Protein AF-A0A2V5QZP2-F1 (afdb_monomer_lite)

Sequence (85 aa):
TRLASTDPIVKDQTVARVEEIEPHPEIMEARRRVNFDYGKFDYVIHDGKPILLDANKTTGADRIRTPELNARRRRRANGIYSYFT

Foldseek 3Di:
DDFDFPDPDDDLVRGPDDDDDDDDVVVVVVCVVVVPPADDWDWDQDPNDIDTDDTDRDLDDRPDDDPVNVVVSVVVVVVVVVVVD

Radius of gyration: 15.19 Å; chains: 1; bounding box: 37×29×35 Å

Structure (mmCIF, N/CA/C/O backbone):
data_AF-A0A2V5QZP2-F1
#
_entry.id   AF-A0A2V5QZP2-F1
#
loop_
_atom_site.group_PDB
_atom_site.id
_atom_site.type_symbol
_atom_site.label_atom_id
_atom_site.label_alt_id
_atom_site.label_comp_id
_atom_site.label_asym_id
_atom_site.label_entity_id
_atom_site.label_seq_id
_atom_site.pdbx_PDB_ins_code
_atom_site.Cartn_x
_atom_site.Cartn_y
_atom_site.Cartn_z
_atom_site.occupancy
_atom_site.B_iso_or_equiv
_atom_site.auth_seq_id
_atom_site.auth_comp_id
_atom_site.auth_asym_id
_atom_site.auth_atom_id
_atom_site.pdbx_PDB_model_num
ATOM 1 N N . THR A 1 1 ? 1.650 0.659 7.864 1.00 83.12 1 THR A N 1
ATOM 2 C CA . THR A 1 1 ? 1.181 1.729 8.767 1.00 83.12 1 THR A CA 1
ATOM 3 C C . THR A 1 1 ? -0.319 1.676 8.898 1.00 83.12 1 THR A C 1
ATOM 5 O O . THR A 1 1 ? -0.995 1.544 7.885 1.00 83.12 1 THR A O 1
ATOM 8 N N . ARG A 1 2 ? -0.830 1.783 10.121 1.00 88.94 2 ARG A N 1
ATOM 9 C CA . ARG A 1 2 ? -2.243 1.959 10.439 1.00 88.94 2 ARG A CA 1
ATOM 10 C C . ARG A 1 2 ? -2.494 3.432 10.736 1.00 88.94 2 ARG A C 1
ATOM 12 O O . ARG A 1 2 ? -1.753 4.041 11.507 1.00 88.94 2 ARG A O 1
ATOM 19 N N . LEU A 1 3 ? -3.523 3.987 10.108 1.00 91.50 3 LEU A N 1
ATOM 20 C CA . LEU A 1 3 ? -3.981 5.355 10.327 1.00 91.50 3 LEU A CA 1
ATOM 21 C C . LEU A 1 3 ? -5.283 5.302 11.124 1.00 91.50 3 LEU A C 1
ATOM 23 O O . LEU A 1 3 ? -6.144 4.477 10.824 1.00 91.50 3 LEU A O 1
ATOM 27 N N . ALA A 1 4 ? -5.422 6.165 12.125 1.00 94.12 4 ALA A N 1
ATOM 28 C CA . ALA A 1 4 ? -6.660 6.318 12.881 1.00 94.12 4 ALA A CA 1
ATOM 29 C C . ALA A 1 4 ? -7.134 7.774 12.849 1.00 94.12 4 ALA A C 1
ATOM 31 O O . ALA A 1 4 ? -6.320 8.700 12.809 1.00 94.12 4 ALA A O 1
ATOM 32 N N . SER A 1 5 ? -8.451 7.956 12.885 1.00 96.50 5 SER A N 1
ATOM 33 C CA . SER A 1 5 ? -9.135 9.248 12.929 1.00 96.50 5 SER A CA 1
ATOM 34 C C . SER A 1 5 ? -10.261 9.197 13.960 1.00 96.50 5 SER A C 1
ATOM 36 O O . SER A 1 5 ? -10.740 8.115 14.298 1.00 96.50 5 SER A O 1
ATOM 38 N N . THR A 1 6 ? -10.675 10.361 14.454 1.00 9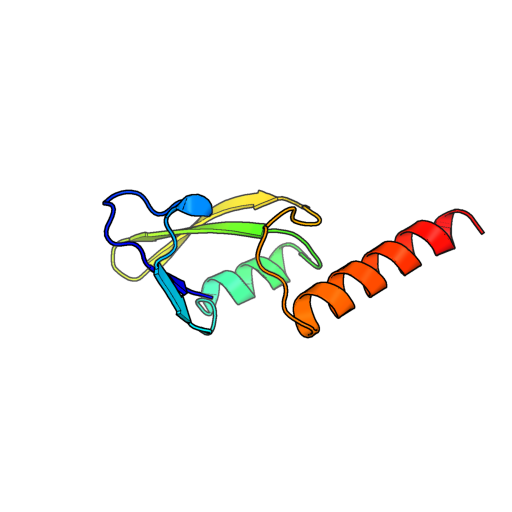6.06 6 THR A N 1
ATOM 39 C CA . THR A 1 6 ? -1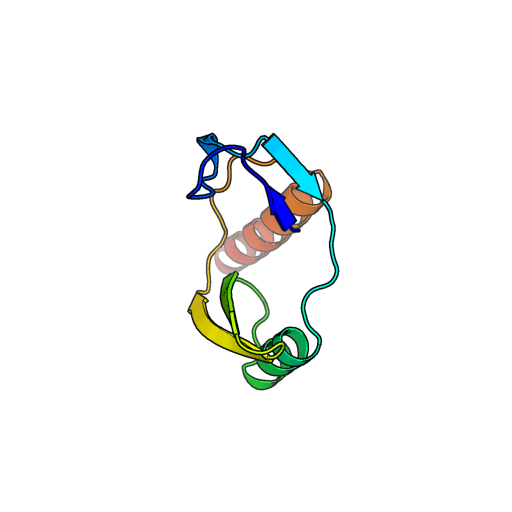1.934 10.520 15.196 1.00 96.06 6 THR A CA 1
ATOM 40 C C . THR A 1 6 ? -13.150 10.514 14.273 1.00 96.06 6 THR A C 1
ATOM 42 O O . THR A 1 6 ? -14.269 10.316 14.740 1.00 96.06 6 THR A O 1
ATOM 45 N N . ASP A 1 7 ? -12.934 10.716 12.973 1.00 96.62 7 ASP A N 1
ATOM 46 C CA . ASP A 1 7 ? -13.989 10.731 11.972 1.00 96.62 7 ASP A CA 1
ATOM 47 C C . ASP A 1 7 ? -14.293 9.298 11.498 1.00 96.62 7 ASP A C 1
ATOM 49 O O . ASP A 1 7 ? -13.370 8.487 11.368 1.00 96.62 7 ASP A O 1
ATOM 53 N N . PRO A 1 8 ? -15.555 8.973 11.146 1.00 94.81 8 PRO A N 1
ATOM 54 C CA . PRO A 1 8 ? -15.921 7.641 10.651 1.00 94.81 8 PRO A CA 1
ATOM 55 C C . PRO A 1 8 ? -15.202 7.222 9.360 1.00 94.81 8 PRO A C 1
ATOM 57 O O . PRO A 1 8 ? -15.096 6.033 9.068 1.00 94.81 8 PRO A O 1
ATOM 60 N N . ILE A 1 9 ? -14.724 8.190 8.570 1.00 93.38 9 ILE A N 1
ATOM 61 C CA . ILE A 1 9 ? -13.983 7.955 7.328 1.00 93.38 9 ILE A CA 1
ATOM 62 C C . ILE A 1 9 ? -12.583 8.540 7.487 1.00 93.38 9 ILE A C 1
ATOM 64 O O . ILE A 1 9 ? -12.400 9.758 7.529 1.00 93.38 9 ILE A O 1
ATOM 68 N N . VAL A 1 10 ? -11.582 7.662 7.522 1.00 91.88 10 VAL A N 1
ATOM 69 C CA . VAL A 1 10 ? -10.178 8.065 7.620 1.00 91.88 10 VAL A CA 1
ATOM 70 C C . VAL A 1 10 ? -9.722 8.656 6.284 1.00 91.88 10 VAL A C 1
ATOM 72 O O . VAL A 1 10 ? -9.719 7.976 5.258 1.00 91.88 10 VAL A O 1
ATOM 75 N N . LYS A 1 11 ? -9.314 9.927 6.298 1.00 90.31 11 LYS A N 1
ATOM 76 C CA . LYS A 1 11 ? -8.691 10.633 5.169 1.00 90.31 11 LYS A CA 1
ATOM 77 C C . LYS A 1 11 ? -7.344 11.191 5.609 1.00 90.31 11 LYS A C 1
ATOM 79 O O . LYS A 1 11 ? -7.133 11.406 6.796 1.00 90.31 11 LYS A O 1
ATOM 84 N N . ASP A 1 12 ? -6.455 11.492 4.660 1.00 85.81 12 ASP A N 1
ATOM 85 C CA . ASP A 1 12 ? -5.120 12.046 4.961 1.00 85.81 12 ASP A CA 1
ATOM 86 C C . ASP A 1 12 ? -5.207 13.317 5.830 1.00 85.81 12 ASP A C 1
ATOM 88 O O . ASP A 1 12 ? -4.414 13.506 6.745 1.00 85.81 12 ASP A O 1
ATOM 92 N N . GLN A 1 13 ? -6.227 14.160 5.610 1.00 88.94 13 GLN A N 1
ATOM 93 C CA . GLN A 1 13 ? -6.439 15.376 6.406 1.00 88.94 13 GLN A CA 1
ATOM 94 C C . GLN A 1 13 ? -6.963 15.125 7.826 1.00 88.94 13 GLN A C 1
ATOM 96 O O . GLN A 1 13 ? -6.854 16.015 8.663 1.00 88.94 13 GLN A O 1
ATOM 101 N N . THR A 1 14 ? -7.562 13.962 8.088 1.00 92.94 14 THR A N 1
ATOM 102 C CA . THR A 1 14 ? -8.242 13.656 9.358 1.00 92.94 14 THR A CA 1
ATOM 103 C C . THR A 1 14 ? -7.449 12.675 10.222 1.00 92.94 14 THR A C 1
ATOM 105 O O . THR A 1 14 ? -7.918 12.268 11.286 1.00 92.94 14 THR A O 1
ATOM 108 N N . VAL A 1 15 ? -6.245 12.282 9.791 1.00 92.75 15 VAL A N 1
ATOM 109 C CA . VAL A 1 15 ? -5.365 11.389 10.551 1.00 92.75 15 VAL A CA 1
ATOM 110 C C . VAL A 1 15 ? -5.003 12.025 11.893 1.00 92.75 15 VAL A C 1
ATOM 112 O O . VAL A 1 15 ? -4.319 13.043 11.950 1.00 92.75 15 VAL A O 1
ATOM 115 N N . ALA A 1 16 ? -5.419 11.371 12.976 1.00 93.94 16 ALA A N 1
ATOM 116 C CA . ALA A 1 16 ? -5.111 11.752 14.352 1.00 93.94 16 ALA A CA 1
ATOM 117 C C . ALA A 1 16 ? -3.968 10.910 14.948 1.00 93.94 16 ALA A C 1
ATOM 119 O O . ALA A 1 16 ? -3.269 11.361 15.853 1.00 93.94 16 ALA A O 1
ATOM 120 N N . ARG A 1 17 ? -3.756 9.682 14.448 1.00 92.44 17 ARG A N 1
ATOM 121 C CA . ARG A 1 17 ? -2.667 8.797 14.890 1.00 92.44 17 ARG A CA 1
ATOM 122 C C . ARG A 1 17 ? -2.132 7.943 13.747 1.00 92.44 17 ARG A C 1
ATOM 124 O O . ARG A 1 17 ? -2.888 7.452 12.909 1.00 92.44 17 ARG A O 1
ATOM 131 N N . VAL A 1 18 ? -0.820 7.735 13.775 1.00 90.06 18 VAL A N 1
ATOM 132 C CA . VAL A 1 18 ? -0.063 6.914 12.830 1.00 90.06 18 VAL A CA 1
ATOM 133 C C . VAL A 1 18 ? 0.712 5.869 13.623 1.00 90.06 18 VAL A C 1
ATOM 135 O O . VAL A 1 18 ? 1.419 6.213 14.565 1.00 90.06 18 VAL A O 1
ATOM 138 N N . GLU A 1 19 ? 0.574 4.600 13.256 1.00 91.69 19 GLU A N 1
ATOM 139 C CA . GLU A 1 19 ? 1.295 3.493 13.888 1.00 91.69 19 GLU A CA 1
ATOM 140 C C . GLU A 1 19 ? 1.919 2.595 12.827 1.00 91.69 19 GLU A C 1
ATOM 142 O O . GLU A 1 19 ? 1.271 2.225 11.843 1.00 91.69 19 GLU A O 1
ATOM 147 N N . GLU A 1 20 ? 3.186 2.241 13.005 1.00 87.44 20 GLU A N 1
ATOM 148 C CA . GLU A 1 20 ? 3.821 1.251 12.149 1.00 87.44 20 GLU A CA 1
ATOM 149 C C . GLU A 1 20 ? 3.310 -0.144 12.511 1.00 87.44 20 GLU A C 1
ATOM 151 O O . GLU A 1 20 ? 3.249 -0.517 13.677 1.00 87.44 20 GLU A O 1
ATOM 156 N N . ILE A 1 21 ? 2.878 -0.884 11.494 1.00 90.38 21 ILE A N 1
ATOM 157 C CA . ILE A 1 21 ? 2.349 -2.236 11.647 1.00 90.38 21 ILE A CA 1
ATOM 158 C C . ILE A 1 21 ? 2.874 -3.088 10.505 1.00 90.38 21 ILE A C 1
ATOM 160 O O . ILE A 1 21 ? 3.051 -2.582 9.386 1.00 90.38 21 ILE A O 1
ATOM 164 N N . GLU A 1 22 ? 3.034 -4.375 10.779 1.00 91.88 22 GLU A N 1
ATOM 165 C CA . GLU A 1 22 ? 3.312 -5.361 9.746 1.00 91.88 22 GLU A CA 1
ATOM 166 C C . GLU A 1 22 ? 2.069 -5.588 8.868 1.00 91.88 22 GLU A C 1
ATOM 168 O O . GLU A 1 22 ? 0.954 -5.706 9.391 1.00 91.88 22 GLU A O 1
ATOM 173 N N . PRO A 1 23 ? 2.214 -5.629 7.530 1.00 91.25 23 PRO A N 1
ATOM 174 C CA . PRO A 1 23 ? 1.125 -6.011 6.637 1.00 91.25 23 PRO A CA 1
ATOM 175 C C . PRO A 1 23 ? 0.688 -7.465 6.853 1.00 91.25 23 PRO A C 1
ATOM 177 O O . PRO A 1 23 ? 1.480 -8.312 7.264 1.00 91.25 23 PRO A O 1
ATOM 180 N N . HIS A 1 24 ? -0.557 -7.786 6.492 1.00 94.69 24 HIS A N 1
ATOM 181 C CA . HIS A 1 24 ? -1.055 -9.160 6.578 1.00 94.69 24 HIS A CA 1
ATOM 182 C C . HIS A 1 24 ? -0.191 -10.132 5.735 1.00 94.69 24 HIS A C 1
ATOM 184 O O . HIS A 1 24 ? 0.118 -9.808 4.581 1.00 94.69 24 HIS A O 1
ATOM 190 N N . PRO A 1 25 ? 0.169 -11.334 6.235 1.00 96.44 25 PRO A N 1
ATOM 191 C CA . PRO A 1 25 ? 1.053 -12.268 5.525 1.00 96.44 25 PRO A CA 1
ATOM 192 C C . PRO A 1 25 ? 0.599 -12.623 4.101 1.00 96.44 25 PRO A C 1
ATOM 194 O O . PRO A 1 25 ? 1.411 -12.613 3.176 1.00 96.44 25 PRO A O 1
ATOM 197 N N . GLU A 1 26 ? -0.699 -12.857 3.894 1.00 97.50 26 GLU A N 1
ATOM 198 C CA . GLU A 1 26 ? -1.262 -13.146 2.562 1.00 97.50 26 GLU A CA 1
ATOM 199 C C . GLU A 1 26 ? -1.151 -11.962 1.582 1.00 97.50 26 GLU A C 1
ATOM 201 O O . GLU A 1 26 ? -0.978 -12.163 0.382 1.00 97.50 26 GLU A O 1
ATOM 206 N N . ILE A 1 27 ? -1.168 -10.713 2.066 1.00 96.88 27 ILE A N 1
ATOM 207 C CA . ILE A 1 27 ? -0.913 -9.536 1.218 1.00 96.88 27 ILE A CA 1
ATOM 208 C C . ILE A 1 27 ? 0.553 -9.511 0.776 1.00 96.88 27 ILE A C 1
ATOM 210 O O . ILE A 1 27 ? 0.863 -9.200 -0.378 1.00 96.88 27 ILE A O 1
ATOM 214 N N . MET A 1 28 ? 1.467 -9.907 1.664 1.00 96.19 28 MET A N 1
ATOM 215 C CA . MET A 1 28 ? 2.884 -10.052 1.325 1.00 96.19 28 MET A CA 1
ATOM 216 C C . MET A 1 28 ? 3.126 -11.196 0.336 1.00 96.19 28 MET A C 1
ATOM 218 O O . MET A 1 28 ? 4.015 -11.098 -0.511 1.00 96.19 28 MET A O 1
ATOM 222 N N . GLU A 1 29 ? 2.332 -12.263 0.402 1.00 97.00 29 GLU A N 1
ATOM 223 C CA . GLU A 1 29 ? 2.339 -13.331 -0.595 1.00 97.00 29 GLU A CA 1
ATOM 224 C C . GLU A 1 29 ? 1.799 -12.864 -1.947 1.00 97.00 29 GLU A C 1
ATOM 226 O O . GLU A 1 29 ? 2.469 -13.057 -2.965 1.00 97.00 29 GLU A O 1
ATOM 231 N N . ALA A 1 30 ? 0.659 -12.170 -1.965 1.00 96.50 30 ALA A N 1
ATOM 232 C CA . ALA A 1 30 ? 0.097 -11.589 -3.180 1.00 96.50 30 ALA A CA 1
ATOM 233 C C . ALA A 1 30 ? 1.111 -10.670 -3.878 1.00 96.50 30 ALA A C 1
ATOM 235 O O . ALA A 1 30 ? 1.311 -10.790 -5.088 1.00 96.50 30 ALA A O 1
ATOM 236 N N . ARG A 1 31 ? 1.825 -9.831 -3.113 1.00 96.44 31 ARG A N 1
ATOM 237 C CA . ARG A 1 31 ? 2.907 -8.977 -3.623 1.00 96.44 31 ARG A CA 1
ATOM 238 C C . ARG A 1 31 ? 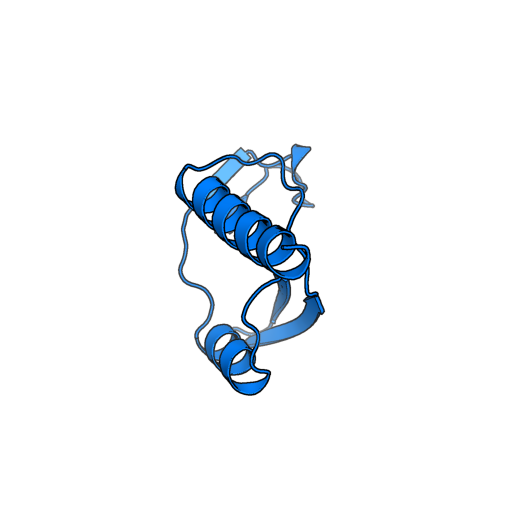3.987 -9.781 -4.353 1.00 96.44 31 ARG A C 1
ATOM 240 O O . ARG A 1 31 ? 4.416 -9.370 -5.430 1.00 96.44 31 ARG A O 1
ATOM 247 N N . ARG A 1 32 ? 4.436 -10.906 -3.781 1.00 96.62 32 ARG A N 1
ATOM 248 C CA . ARG A 1 32 ? 5.439 -11.786 -4.413 1.00 96.62 32 ARG A CA 1
ATOM 249 C C . ARG A 1 32 ? 4.888 -12.428 -5.682 1.00 96.62 32 ARG A C 1
ATOM 251 O O . ARG A 1 32 ? 5.555 -12.397 -6.710 1.00 96.62 32 ARG A O 1
ATOM 258 N N . ARG A 1 33 ? 3.662 -12.953 -5.623 1.00 96.44 33 ARG A N 1
ATOM 259 C CA . ARG A 1 33 ? 3.004 -13.646 -6.739 1.00 96.44 33 ARG A CA 1
ATOM 260 C C . ARG A 1 33 ? 2.852 -12.763 -7.976 1.00 96.44 33 ARG A C 1
ATOM 262 O O . ARG A 1 33 ? 3.041 -13.245 -9.085 1.00 96.44 33 ARG A O 1
ATOM 269 N N . VAL A 1 34 ? 2.531 -11.483 -7.793 1.00 94.31 34 VAL A N 1
ATOM 270 C CA . VAL A 1 34 ? 2.363 -10.528 -8.904 1.00 94.31 34 VAL A CA 1
ATOM 271 C C .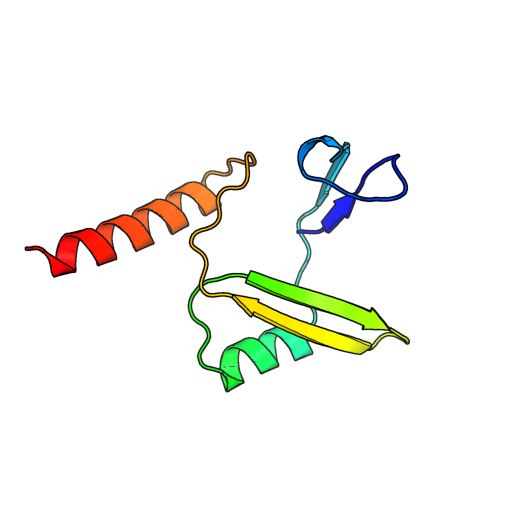 VAL A 1 34 ? 3.633 -9.726 -9.222 1.00 94.31 34 VAL A C 1
ATOM 273 O O . VAL A 1 34 ? 3.569 -8.751 -9.965 1.00 94.31 34 VAL A O 1
ATOM 276 N N . ASN A 1 35 ? 4.783 -10.118 -8.657 1.00 94.00 35 ASN A N 1
ATOM 277 C CA . ASN A 1 35 ? 6.074 -9.440 -8.804 1.00 94.00 35 ASN A CA 1
ATOM 278 C C . ASN A 1 35 ? 5.983 -7.911 -8.613 1.00 94.00 35 ASN A C 1
ATOM 280 O O . ASN A 1 35 ? 6.424 -7.119 -9.448 1.00 94.00 35 ASN A O 1
ATOM 284 N N . PHE A 1 36 ? 5.344 -7.496 -7.517 1.00 93.62 36 PHE A N 1
ATOM 285 C CA . PHE A 1 36 ? 5.034 -6.095 -7.264 1.00 93.62 36 PHE A CA 1
ATOM 286 C C . PHE A 1 36 ? 6.117 -5.430 -6.407 1.00 93.62 36 PHE A C 1
ATOM 288 O O . PHE A 1 36 ? 6.213 -5.597 -5.184 1.00 93.62 36 PHE A O 1
ATOM 295 N N . ASP A 1 37 ? 6.971 -4.672 -7.077 1.00 89.38 37 ASP A N 1
ATOM 296 C CA . ASP A 1 37 ? 8.168 -4.031 -6.543 1.00 89.38 37 ASP A CA 1
ATOM 297 C C . ASP A 1 37 ? 7.896 -2.627 -5.976 1.00 89.38 37 ASP A C 1
ATOM 299 O O . ASP A 1 37 ? 8.521 -2.225 -4.987 1.00 89.38 37 ASP A O 1
ATOM 303 N N . TYR A 1 38 ? 6.925 -1.901 -6.536 1.00 87.56 38 TYR A N 1
ATOM 304 C CA . TYR A 1 38 ? 6.468 -0.609 -6.032 1.00 87.56 38 TYR A CA 1
ATOM 305 C C . TYR A 1 38 ? 4.979 -0.358 -6.281 1.00 87.56 38 TYR A C 1
ATOM 307 O O . TYR A 1 38 ? 4.416 -0.797 -7.276 1.00 87.56 38 TYR A O 1
ATOM 315 N N . GLY A 1 39 ? 4.367 0.436 -5.400 1.00 89.44 39 GLY A N 1
ATOM 316 C CA . GLY A 1 39 ? 2.989 0.892 -5.543 1.00 89.44 39 GLY A CA 1
ATOM 317 C C . GLY A 1 39 ? 2.213 0.822 -4.236 1.00 89.44 39 GLY A C 1
ATOM 318 O O . GLY A 1 39 ? 2.813 0.842 -3.156 1.00 89.44 39 GLY A O 1
ATOM 319 N N . LYS A 1 40 ? 0.889 0.736 -4.355 1.00 90.81 40 LYS A N 1
ATOM 320 C CA . LYS A 1 40 ? -0.064 0.575 -3.255 1.00 90.81 40 LYS A CA 1
ATOM 321 C C . LYS A 1 40 ? -1.016 -0.576 -3.568 1.00 90.81 40 LYS A C 1
ATOM 323 O O . LYS A 1 40 ? -1.412 -0.744 -4.718 1.00 90.81 40 LYS A O 1
ATOM 328 N N . PHE A 1 41 ? -1.337 -1.356 -2.542 1.00 94.88 41 PHE A N 1
ATOM 329 C CA . PHE A 1 41 ? -2.395 -2.360 -2.572 1.00 94.88 41 PHE A CA 1
ATOM 330 C C . PHE A 1 41 ? -3.530 -1.855 -1.700 1.00 94.88 41 PHE A C 1
ATOM 332 O O . PHE A 1 41 ? -3.305 -1.575 -0.520 1.00 94.88 41 PHE A O 1
ATOM 339 N N . ASP A 1 42 ? -4.721 -1.791 -2.273 1.00 93.12 42 ASP A N 1
ATOM 340 C CA . ASP A 1 42 ? -5.929 -1.421 -1.557 1.00 93.12 42 ASP A CA 1
ATOM 341 C C . ASP A 1 42 ? -6.688 -2.706 -1.238 1.00 93.12 42 ASP A C 1
ATOM 343 O O . ASP A 1 42 ? -7.032 -3.490 -2.124 1.00 93.12 42 ASP A O 1
ATOM 347 N N . TYR A 1 43 ? -6.879 -2.976 0.050 1.00 95.75 43 TYR A N 1
ATOM 348 C CA . TYR A 1 43 ? -7.492 -4.207 0.534 1.00 95.75 43 TYR A CA 1
ATOM 349 C C . TYR A 1 43 ? -8.282 -3.950 1.815 1.00 95.75 43 TYR A C 1
ATOM 351 O O . TYR A 1 43 ? -8.025 -2.986 2.540 1.00 95.75 43 TYR A O 1
ATOM 359 N N . VAL A 1 44 ? -9.230 -4.837 2.104 1.00 95.38 44 VAL A N 1
ATOM 360 C CA . VAL A 1 44 ? -10.010 -4.837 3.350 1.00 95.38 44 VAL A CA 1
ATOM 361 C C . VAL A 1 44 ? -9.787 -6.136 4.113 1.00 95.38 44 VAL A C 1
ATOM 363 O O . VAL A 1 44 ? -9.386 -7.137 3.523 1.00 95.38 44 VAL A O 1
ATOM 366 N N . ILE A 1 45 ? -10.050 -6.129 5.420 1.00 95.06 45 ILE A N 1
ATOM 367 C CA . ILE A 1 45 ? -10.158 -7.355 6.216 1.00 95.06 45 ILE A CA 1
ATOM 368 C C . ILE A 1 45 ? -11.645 -7.649 6.422 1.00 95.06 45 ILE A C 1
ATOM 370 O O . ILE A 1 45 ? -12.355 -6.822 6.989 1.00 95.06 45 ILE A O 1
ATOM 374 N N . HIS A 1 46 ? -12.106 -8.816 5.979 1.00 96.06 46 HIS A N 1
ATOM 375 C CA . HIS A 1 46 ? -13.470 -9.308 6.184 1.00 96.06 46 HIS A CA 1
ATOM 376 C C . HIS A 1 46 ? -13.395 -10.728 6.751 1.00 96.06 46 HIS A C 1
ATOM 378 O O . HIS A 1 46 ? -12.678 -11.566 6.208 1.00 96.06 46 HIS A O 1
ATOM 384 N N . ASP A 1 47 ? -14.069 -10.987 7.874 1.00 96.25 47 ASP A N 1
ATOM 385 C CA . ASP A 1 47 ? -13.989 -12.258 8.617 1.00 96.25 47 ASP A CA 1
ATOM 386 C C . ASP A 1 47 ? -12.548 -12.723 8.900 1.00 96.25 47 ASP A C 1
ATOM 388 O O . ASP A 1 47 ? -12.195 -13.893 8.753 1.00 96.25 47 ASP A O 1
ATOM 392 N N . GLY A 1 48 ? -11.677 -11.775 9.262 1.00 94.19 48 GLY A N 1
ATOM 393 C CA . GLY A 1 48 ? -10.264 -12.036 9.551 1.00 94.19 48 GLY A CA 1
ATOM 394 C C . GLY A 1 48 ? -9.397 -12.333 8.324 1.00 94.19 48 GLY A C 1
ATOM 395 O O . GLY A 1 48 ? -8.201 -12.556 8.486 1.00 94.19 48 GLY A O 1
ATOM 396 N N . LYS A 1 49 ? -9.957 -12.305 7.109 1.00 96.38 49 LYS A N 1
ATOM 397 C CA . LYS A 1 49 ? -9.229 -12.564 5.862 1.00 96.38 49 LYS A CA 1
ATOM 398 C C . LYS A 1 49 ? -8.996 -11.282 5.068 1.00 96.38 49 LYS A C 1
ATOM 400 O O . LYS A 1 49 ? -9.909 -10.458 4.970 1.00 96.38 49 LYS A O 1
ATOM 405 N N . PRO A 1 50 ? -7.813 -11.098 4.461 1.00 97.00 50 PRO A N 1
ATOM 406 C CA . PRO A 1 50 ? -7.582 -9.981 3.564 1.00 97.00 50 PRO A CA 1
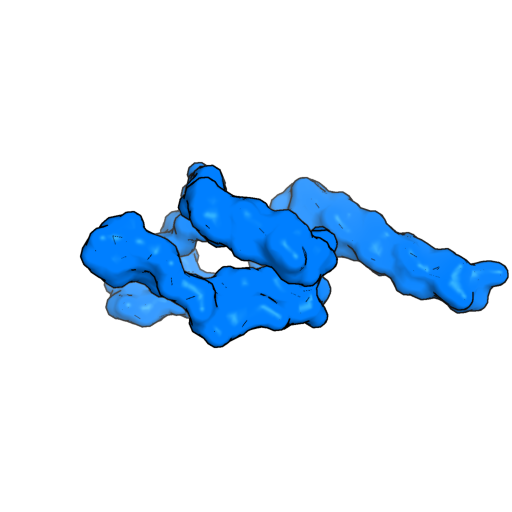ATOM 407 C C . PRO A 1 50 ? -8.222 -10.225 2.194 1.00 97.00 50 PRO A C 1
ATOM 409 O O . PRO A 1 50 ? -8.040 -11.272 1.578 1.00 97.00 50 PRO A O 1
ATOM 412 N N . ILE A 1 51 ? -8.919 -9.217 1.682 1.00 97.25 51 ILE A N 1
ATOM 413 C CA . ILE A 1 51 ? -9.480 -9.197 0.330 1.00 97.25 51 ILE A CA 1
ATOM 414 C C . ILE A 1 51 ? -8.809 -8.058 -0.430 1.00 97.25 51 ILE A C 1
ATOM 416 O O . ILE A 1 51 ? -9.072 -6.887 -0.153 1.00 97.25 51 ILE A O 1
ATOM 420 N N . LEU A 1 52 ? -7.922 -8.405 -1.368 1.00 96.50 52 LEU A N 1
ATOM 421 C CA . LEU A 1 52 ? -7.262 -7.446 -2.256 1.00 96.50 52 LEU A CA 1
ATOM 422 C C . LEU A 1 52 ? -8.262 -6.932 -3.297 1.00 96.50 52 LEU A C 1
ATOM 424 O O . LEU A 1 52 ? -8.832 -7.728 -4.039 1.00 96.50 52 LEU A O 1
ATOM 428 N N . LEU A 1 53 ? -8.454 -5.616 -3.345 1.00 96.75 53 LEU A N 1
ATOM 429 C CA . LEU A 1 53 ? -9.389 -4.948 -4.250 1.00 96.75 53 LEU A CA 1
ATOM 430 C C . LEU A 1 53 ? -8.664 -4.334 -5.449 1.00 96.75 53 LEU A C 1
ATOM 432 O O . LEU A 1 53 ? -9.133 -4.470 -6.575 1.00 96.75 53 LEU A O 1
ATOM 436 N N . ASP A 1 54 ? -7.522 -3.685 -5.206 1.00 95.75 54 ASP A N 1
ATOM 437 C CA . ASP A 1 54 ? -6.762 -2.984 -6.243 1.00 95.75 54 ASP A CA 1
ATOM 438 C C . ASP A 1 54 ? -5.244 -3.035 -5.993 1.00 95.75 54 ASP A C 1
ATOM 440 O O . ASP A 1 54 ? -4.775 -3.104 -4.852 1.00 95.75 54 ASP A O 1
ATOM 444 N N . ALA A 1 55 ? -4.463 -3.004 -7.072 1.00 94.81 55 ALA A N 1
ATOM 445 C CA . ALA A 1 55 ? -3.007 -3.070 -7.077 1.00 94.81 55 ALA A CA 1
ATOM 446 C C . ALA A 1 55 ? -2.420 -2.028 -8.044 1.00 94.81 55 ALA A C 1
ATOM 448 O O . ALA A 1 55 ? -2.243 -2.266 -9.238 1.00 94.81 55 ALA A O 1
ATOM 449 N N . ASN A 1 56 ? -2.038 -0.874 -7.497 1.00 92.50 56 ASN A N 1
ATOM 450 C CA . ASN A 1 56 ? -1.681 0.317 -8.262 1.00 92.50 56 ASN A CA 1
ATOM 451 C C . ASN A 1 56 ? -0.186 0.636 -8.218 1.00 92.50 56 ASN A C 1
ATOM 453 O O . ASN A 1 56 ? 0.347 0.988 -7.158 1.00 92.50 56 ASN A O 1
ATOM 457 N N . LYS A 1 57 ? 0.501 0.615 -9.368 1.00 90.00 57 LYS A N 1
ATOM 458 C CA . LYS A 1 57 ? 1.896 1.079 -9.494 1.00 90.00 57 LYS A CA 1
ATOM 459 C C . LYS A 1 57 ? 1.978 2.603 -9.369 1.00 90.00 57 LYS A C 1
ATOM 461 O O . LYS A 1 57 ? 2.025 3.332 -10.353 1.00 90.00 57 LYS A O 1
ATOM 466 N N . THR A 1 58 ? 2.011 3.088 -8.133 1.00 85.06 58 THR A N 1
ATOM 467 C CA . THR A 1 58 ? 2.025 4.518 -7.796 1.00 85.06 58 THR A CA 1
ATOM 468 C C . THR A 1 58 ? 3.295 4.924 -7.053 1.00 85.06 58 THR A C 1
ATOM 470 O O . THR A 1 58 ? 3.851 4.193 -6.229 1.00 85.06 58 THR A O 1
ATOM 473 N N . THR A 1 59 ? 3.780 6.135 -7.326 1.00 78.62 59 THR A N 1
ATOM 474 C CA . THR A 1 59 ? 4.929 6.722 -6.616 1.00 78.62 59 THR A CA 1
ATOM 475 C C . THR A 1 59 ? 4.548 7.286 -5.243 1.00 78.62 59 THR A C 1
ATOM 477 O O . THR A 1 59 ? 5.417 7.378 -4.374 1.00 78.62 59 THR A O 1
ATOM 480 N N . GLY A 1 60 ? 3.254 7.557 -5.030 1.00 73.69 60 GLY A N 1
ATOM 481 C CA . GLY A 1 60 ? 2.655 8.046 -3.786 1.00 73.69 60 GLY A CA 1
ATOM 482 C C . GLY A 1 60 ? 2.842 9.555 -3.575 1.00 73.69 60 GLY A C 1
ATOM 483 O O . GLY A 1 60 ? 3.966 10.056 -3.613 1.00 73.69 60 GLY A O 1
ATOM 484 N N . ALA A 1 61 ? 1.754 10.275 -3.283 1.00 67.88 61 ALA A N 1
ATOM 485 C CA . ALA A 1 61 ? 1.729 11.738 -3.119 1.00 67.88 61 ALA A CA 1
ATOM 486 C C . ALA A 1 61 ? 1.387 12.201 -1.687 1.00 67.88 61 ALA A C 1
ATOM 488 O O . ALA A 1 61 ? 1.081 13.369 -1.465 1.00 67.88 61 ALA A O 1
ATOM 489 N N . ASP A 1 62 ? 1.448 11.289 -0.717 1.00 71.44 62 ASP A N 1
ATOM 490 C CA . ASP A 1 62 ? 0.979 11.531 0.651 1.00 71.44 62 ASP A CA 1
ATOM 491 C C . ASP A 1 62 ? 1.794 12.642 1.344 1.00 71.44 62 ASP A C 1
ATOM 493 O O . ASP A 1 62 ? 3.007 12.777 1.101 1.00 71.44 62 ASP A O 1
ATOM 497 N N . ARG A 1 63 ? 1.136 13.432 2.213 1.00 71.56 63 ARG A N 1
ATOM 498 C CA . ARG A 1 63 ? 1.755 14.567 2.932 1.00 71.56 63 ARG A CA 1
ATOM 499 C C . ARG A 1 63 ? 2.713 14.124 4.036 1.00 71.56 63 ARG A C 1
ATOM 501 O O . ARG A 1 63 ? 3.561 14.912 4.456 1.00 71.56 63 ARG A O 1
ATOM 508 N N . ILE A 1 64 ? 2.605 12.871 4.471 1.00 72.69 64 ILE A N 1
ATOM 509 C CA . ILE A 1 64 ? 3.491 12.256 5.457 1.00 72.69 64 ILE A CA 1
ATOM 510 C C . ILE A 1 64 ? 4.925 12.240 4.911 1.00 72.69 64 ILE A C 1
ATOM 512 O O . ILE A 1 64 ? 5.184 11.824 3.779 1.00 72.69 64 ILE A O 1
ATOM 516 N N . ARG A 1 65 ? 5.877 12.702 5.725 1.00 73.56 65 ARG A N 1
ATOM 517 C CA . ARG A 1 65 ? 7.308 12.704 5.400 1.00 73.56 65 ARG A CA 1
ATOM 518 C C . ARG A 1 65 ? 8.070 11.987 6.503 1.00 73.56 65 ARG A C 1
ATOM 520 O O . ARG A 1 65 ? 8.212 12.525 7.594 1.00 73.56 65 ARG A O 1
ATOM 527 N N . THR A 1 66 ? 8.592 10.806 6.190 1.00 78.88 66 THR A N 1
ATOM 528 C CA . THR A 1 66 ? 9.594 10.123 7.019 1.00 78.88 66 THR A CA 1
ATOM 529 C C . THR A 1 66 ? 10.920 10.029 6.256 1.00 78.88 66 THR A C 1
ATOM 531 O O . THR A 1 66 ? 10.908 10.060 5.013 1.00 78.88 66 THR A O 1
ATOM 534 N N . PRO A 1 67 ? 12.074 9.937 6.943 1.00 83.75 67 PRO A N 1
ATOM 535 C CA . PRO A 1 67 ? 13.367 9.729 6.290 1.00 83.75 67 PRO A CA 1
ATOM 536 C C . PRO A 1 67 ? 13.372 8.521 5.340 1.00 83.75 67 PRO A C 1
ATOM 538 O O . PRO A 1 67 ? 13.845 8.622 4.207 1.00 83.75 67 PRO A O 1
ATOM 541 N N . GLU A 1 68 ? 12.759 7.411 5.747 1.00 82.50 68 GLU A N 1
ATOM 542 C CA . GLU A 1 68 ? 12.691 6.154 4.995 1.00 82.50 68 GLU A CA 1
ATOM 543 C C . GLU A 1 68 ? 11.857 6.318 3.723 1.00 82.50 68 GLU A C 1
ATOM 545 O O . GLU A 1 68 ? 12.256 5.876 2.640 1.00 82.50 68 GLU A O 1
ATOM 550 N N . LEU A 1 69 ? 10.705 6.991 3.827 1.00 79.44 69 LEU A N 1
ATOM 551 C CA . LEU A 1 69 ? 9.855 7.282 2.676 1.00 79.44 69 LEU A CA 1
ATOM 552 C C . LEU A 1 69 ? 10.587 8.175 1.669 1.00 79.44 69 LEU A C 1
ATOM 554 O O . LEU A 1 69 ? 10.559 7.910 0.464 1.00 79.44 69 LEU A O 1
ATOM 558 N N . ASN A 1 70 ? 11.282 9.205 2.154 1.00 85.56 70 ASN A N 1
ATOM 559 C CA . ASN A 1 70 ? 12.064 10.101 1.307 1.00 85.56 70 ASN A CA 1
ATOM 560 C C . ASN A 1 70 ? 13.231 9.371 0.624 1.00 85.56 70 ASN A C 1
ATOM 562 O O . ASN A 1 70 ? 13.469 9.588 -0.566 1.00 85.56 70 ASN A O 1
ATOM 566 N N . ALA A 1 71 ? 13.913 8.460 1.323 1.00 88.12 71 ALA A N 1
ATOM 567 C CA . ALA A 1 71 ? 14.966 7.630 0.741 1.00 88.12 71 ALA A CA 1
ATOM 568 C C . ALA A 1 71 ? 14.427 6.714 -0.373 1.00 88.12 71 ALA A C 1
ATOM 570 O O . ALA A 1 71 ? 15.019 6.630 -1.452 1.00 88.12 71 ALA A O 1
ATOM 571 N N . ARG A 1 72 ? 13.262 6.080 -0.164 1.00 85.31 72 ARG A N 1
ATOM 572 C CA . ARG A 1 72 ? 12.587 5.265 -1.194 1.00 85.31 72 ARG A CA 1
ATOM 573 C C . ARG A 1 72 ? 12.189 6.099 -2.413 1.00 85.31 72 ARG A C 1
ATOM 575 O O . ARG A 1 72 ? 12.434 5.670 -3.541 1.00 85.31 72 ARG A O 1
ATOM 582 N N . ARG A 1 73 ? 11.620 7.294 -2.202 1.00 86.62 73 ARG A N 1
ATOM 583 C CA . ARG A 1 73 ? 11.289 8.245 -3.281 1.00 86.62 73 ARG A CA 1
ATOM 584 C C . ARG A 1 73 ? 12.536 8.621 -4.087 1.00 86.62 73 ARG A C 1
ATOM 586 O O . ARG A 1 73 ? 12.504 8.538 -5.311 1.00 86.62 73 ARG A O 1
ATOM 593 N N . ARG A 1 74 ? 13.649 8.940 -3.415 1.00 89.56 74 ARG A N 1
ATOM 594 C CA . ARG A 1 74 ? 14.924 9.280 -4.068 1.00 89.56 74 ARG A CA 1
ATOM 595 C C . ARG A 1 74 ? 15.490 8.122 -4.889 1.00 89.56 74 ARG A C 1
ATOM 597 O O . ARG A 1 74 ? 15.890 8.337 -6.024 1.00 89.56 74 ARG A O 1
ATOM 604 N N . ARG A 1 75 ? 15.462 6.890 -4.364 1.00 90.12 75 ARG A N 1
ATOM 605 C CA . ARG A 1 75 ? 15.890 5.695 -5.116 1.00 90.12 75 ARG A CA 1
ATOM 606 C C . ARG A 1 75 ? 15.111 5.547 -6.427 1.00 90.12 75 ARG A C 1
ATOM 608 O O . ARG A 1 75 ? 15.722 5.313 -7.463 1.00 90.12 75 ARG A O 1
ATOM 615 N N . ARG A 1 76 ? 13.782 5.695 -6.386 1.00 87.94 76 ARG A N 1
ATOM 616 C CA . ARG A 1 76 ? 12.937 5.613 -7.592 1.00 87.94 76 ARG A CA 1
ATOM 617 C C . ARG A 1 76 ? 13.248 6.739 -8.575 1.00 87.94 76 ARG A C 1
ATOM 619 O O . ARG A 1 76 ? 13.401 6.465 -9.757 1.00 87.94 76 ARG A O 1
ATOM 626 N N . ALA A 1 77 ? 13.386 7.971 -8.083 1.00 89.88 77 ALA A N 1
ATOM 627 C CA . ALA A 1 77 ? 13.748 9.115 -8.917 1.00 89.88 77 ALA A CA 1
ATOM 628 C C . ALA A 1 77 ? 15.082 8.880 -9.642 1.00 89.88 77 ALA A C 1
ATOM 630 O O . ALA A 1 77 ? 15.143 9.040 -10.854 1.00 89.88 77 ALA A O 1
ATOM 631 N N . ASN A 1 78 ? 16.112 8.407 -8.933 1.00 92.69 78 ASN A N 1
ATOM 632 C CA . ASN A 1 78 ? 17.406 8.084 -9.538 1.00 92.69 78 ASN A CA 1
ATOM 633 C C . ASN A 1 78 ? 17.289 7.022 -10.641 1.00 92.69 78 ASN A C 1
ATOM 635 O O . ASN A 1 78 ? 17.917 7.176 -11.679 1.00 92.69 78 ASN A O 1
ATOM 639 N N . GLY A 1 79 ? 16.469 5.983 -10.444 1.00 89.44 79 GLY A N 1
ATOM 640 C CA . GLY A 1 79 ? 16.234 4.958 -11.469 1.00 89.44 79 GLY A CA 1
ATOM 641 C C . GLY A 1 79 ? 15.513 5.488 -12.715 1.00 89.44 79 GLY A C 1
ATOM 642 O O . GLY A 1 79 ? 15.795 5.051 -13.825 1.00 89.44 79 GLY A O 1
ATOM 643 N N . ILE A 1 80 ? 14.604 6.456 -12.548 1.00 88.62 80 ILE A N 1
ATOM 644 C CA . ILE A 1 80 ? 13.971 7.148 -13.680 1.00 88.62 80 ILE A CA 1
ATOM 645 C C . ILE A 1 80 ? 15.012 7.995 -14.415 1.00 88.62 80 ILE A C 1
ATOM 647 O O . ILE A 1 80 ? 15.108 7.911 -15.633 1.00 88.62 80 ILE A O 1
ATOM 651 N N . TYR A 1 81 ? 15.815 8.781 -13.693 1.00 93.31 81 TYR A N 1
ATOM 652 C CA . TYR A 1 81 ? 16.845 9.616 -14.313 1.00 93.31 81 TYR A CA 1
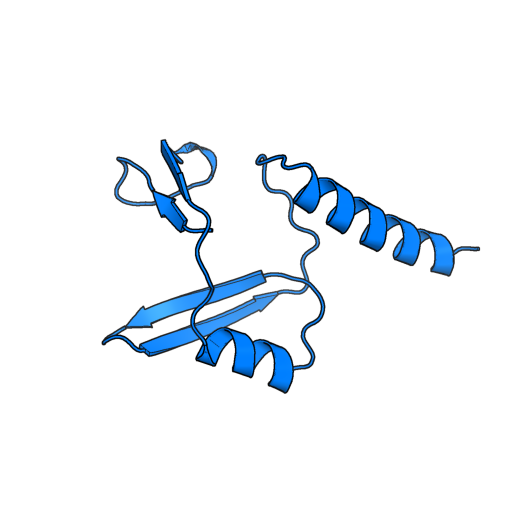ATOM 653 C C . TYR A 1 81 ? 17.910 8.791 -15.041 1.00 93.31 81 TYR A C 1
ATOM 655 O O . TYR A 1 81 ? 18.312 9.190 -16.127 1.00 93.31 81 TYR A O 1
ATOM 663 N N . SER A 1 82 ? 18.296 7.623 -14.515 1.00 94.12 82 SER A N 1
ATOM 664 C CA . SER A 1 82 ? 19.273 6.745 -15.172 1.00 94.12 82 SER A CA 1
ATOM 665 C C . SER A 1 82 ? 18.787 6.145 -16.491 1.00 94.12 82 SER A C 1
ATOM 667 O O . SER A 1 82 ? 19.595 5.630 -17.243 1.00 94.12 82 SER A O 1
ATOM 669 N N . TYR A 1 83 ? 17.480 6.157 -16.772 1.00 91.62 83 TYR A N 1
ATOM 670 C CA . TYR A 1 83 ? 16.968 5.740 -18.082 1.00 91.62 83 TYR A CA 1
ATOM 671 C C . TYR A 1 83 ? 17.247 6.790 -19.171 1.00 91.62 83 TYR A C 1
ATOM 673 O O . TYR A 1 83 ? 17.300 6.460 -20.352 1.00 91.62 83 TYR A O 1
ATOM 681 N N . PHE A 1 84 ? 17.405 8.058 -18.781 1.00 92.06 84 PHE A N 1
ATOM 682 C CA . PHE A 1 84 ? 17.599 9.182 -19.699 1.00 92.06 84 PHE A CA 1
ATOM 683 C C . PHE A 1 84 ? 19.072 9.567 -19.908 1.00 92.06 84 PHE A C 1
ATOM 685 O O . PHE A 1 84 ? 19.342 10.520 -20.639 1.00 92.06 84 PHE A O 1
ATOM 692 N N . THR A 1 85 ? 20.005 8.868 -19.263 1.00 79.50 85 THR A N 1
ATOM 693 C CA . THR A 1 85 ? 21.459 9.094 -19.328 1.00 79.50 85 THR A CA 1
ATOM 694 C C . THR A 1 85 ? 22.162 7.831 -19.772 1.00 79.50 85 THR A C 1
ATOM 696 O O . THR A 1 85 ? 23.043 7.929 -20.648 1.00 79.50 85 THR A O 1
#

Secondary structure (DSSP, 8-state):
-EEE-SSSS--GGG--EEE--PPPHHHHHHHHHTT--SSEEEEEEETTEEEEEEEE------S---HHHHHHHHHHHHHHHTT--

pLDDT: mean 90.26, std 6.85, range [67.88, 97.5]